Protein AF-A0AAD4ET94-F1 (afdb_monomer_lite)

pLDDT: mean 70.29, std 16.58, range [41.19, 91.12]

Structure (mmCIF, N/CA/C/O backbone):
data_AF-A0AAD4ET94-F1
#
_entry.id   AF-A0AAD4ET94-F1
#
loop_
_atom_site.group_PDB
_atom_site.id
_atom_site.type_symbol
_atom_site.label_atom_id
_atom_site.label_alt_id
_atom_site.label_comp_id
_atom_site.label_asym_id
_atom_site.label_entity_id
_atom_site.label_seq_id
_atom_site.pdbx_PDB_ins_code
_atom_site.Cartn_x
_atom_site.Cartn_y
_atom_site.Cartn_z
_atom_site.occupancy
_atom_site.B_iso_or_equiv
_atom_site.auth_seq_id
_atom_site.auth_comp_id
_atom_site.auth_asym_id
_atom_site.auth_atom_id
_atom_site.pdbx_PDB_model_num
ATOM 1 N N . MET A 1 1 ? -66.341 57.843 20.056 1.00 41.19 1 MET A N 1
ATOM 2 C CA . MET A 1 1 ? -66.248 56.401 20.370 1.00 41.19 1 MET A CA 1
ATOM 3 C C . MET A 1 1 ? -65.558 55.691 19.207 1.00 41.19 1 MET A C 1
ATOM 5 O O . MET A 1 1 ? -66.211 55.518 18.186 1.00 41.19 1 MET A O 1
ATOM 9 N N . PRO A 1 2 ? -64.261 55.339 19.278 1.00 45.50 2 PRO A N 1
ATOM 10 C CA . PRO A 1 2 ? -63.644 54.456 18.296 1.00 45.50 2 PRO A CA 1
ATOM 11 C C . PRO A 1 2 ? -63.724 52.994 18.759 1.00 45.50 2 PRO A C 1
ATOM 13 O O . PRO A 1 2 ? -63.481 52.674 19.920 1.00 45.50 2 PRO A O 1
ATOM 16 N N . SER A 1 3 ? -64.111 52.125 17.829 1.00 43.78 3 SER A N 1
ATOM 17 C CA . SER A 1 3 ? -64.280 50.684 18.011 1.00 43.78 3 SER A CA 1
ATOM 18 C C . SER A 1 3 ? -62.925 49.978 17.889 1.00 43.78 3 SER A C 1
ATOM 20 O O . SER A 1 3 ? -62.243 50.100 16.870 1.00 43.78 3 SER A O 1
ATOM 22 N N . LEU A 1 4 ? -62.527 49.264 18.943 1.00 41.62 4 LEU A N 1
ATOM 23 C CA . LEU A 1 4 ? -61.302 48.472 19.013 1.00 41.62 4 LEU A CA 1
ATOM 24 C C . LEU A 1 4 ? -61.536 47.128 18.305 1.00 41.62 4 LEU A C 1
ATOM 26 O O . LEU A 1 4 ? -62.291 46.289 18.794 1.00 41.62 4 LEU A O 1
ATOM 30 N N . LYS A 1 5 ? -60.906 46.913 17.146 1.00 50.38 5 LYS A N 1
ATOM 31 C CA . LYS A 1 5 ? -60.906 45.607 16.471 1.00 50.38 5 LYS A CA 1
ATOM 32 C C . LYS A 1 5 ? -59.779 44.747 17.039 1.00 50.38 5 LYS A C 1
ATOM 34 O O . LYS A 1 5 ? -58.608 45.005 16.781 1.00 50.38 5 LYS A O 1
ATOM 39 N N . VAL A 1 6 ? -60.151 43.732 17.814 1.00 50.53 6 VAL A N 1
ATOM 40 C CA . VAL A 1 6 ? -59.249 42.690 18.316 1.00 50.53 6 VAL A CA 1
ATOM 41 C C . VAL A 1 6 ? -58.908 41.746 17.161 1.00 50.53 6 VAL A C 1
ATOM 43 O O . VAL A 1 6 ? -59.790 41.084 16.620 1.00 50.53 6 VAL A O 1
ATOM 46 N N . PHE A 1 7 ? -57.634 41.691 16.773 1.00 49.25 7 PHE A N 1
ATOM 47 C CA . PHE A 1 7 ? -57.108 40.661 15.877 1.00 49.25 7 PHE A CA 1
ATOM 48 C C . PHE A 1 7 ? -56.646 39.469 16.718 1.00 49.25 7 PHE A C 1
ATOM 50 O O . PHE A 1 7 ? -55.681 39.568 17.473 1.00 49.25 7 PHE A O 1
ATOM 57 N N . ILE A 1 8 ? -57.347 38.343 16.595 1.00 52.41 8 ILE A N 1
ATOM 58 C CA . ILE A 1 8 ? -56.933 37.064 17.178 1.00 52.41 8 ILE A CA 1
ATOM 59 C C . ILE A 1 8 ? -55.955 36.419 16.192 1.00 52.41 8 ILE A C 1
ATOM 61 O O . ILE A 1 8 ? -56.355 35.991 15.112 1.00 52.41 8 ILE A O 1
ATOM 65 N N . ILE A 1 9 ? -54.671 36.370 16.548 1.00 54.66 9 ILE A N 1
ATOM 66 C CA . ILE A 1 9 ? -53.650 35.626 15.802 1.00 54.66 9 ILE A CA 1
ATOM 67 C C . ILE A 1 9 ? -53.657 34.191 16.330 1.00 54.66 9 ILE A C 1
ATOM 69 O O . ILE A 1 9 ? -53.224 33.925 17.449 1.00 54.66 9 ILE A O 1
ATOM 73 N N . THR A 1 10 ? -54.183 33.261 15.538 1.00 50.88 10 THR A N 1
ATOM 74 C CA . THR A 1 10 ? -54.145 31.825 15.834 1.00 50.88 10 THR A CA 1
ATOM 75 C C . THR A 1 10 ? -52.755 31.292 15.475 1.00 50.88 10 THR A C 1
ATOM 77 O O . THR A 1 10 ? -52.413 31.199 14.298 1.00 50.88 10 THR A O 1
ATOM 80 N N . LEU A 1 11 ? -51.926 30.966 16.473 1.00 53.81 11 LEU A N 1
ATOM 81 C CA . LEU A 1 11 ? -50.674 30.242 16.241 1.00 53.81 11 LEU A CA 1
ATOM 82 C C . LEU A 1 11 ? -50.995 28.782 15.902 1.00 53.81 11 LEU A C 1
ATOM 84 O O . LEU A 1 11 ? -51.394 28.008 16.770 1.00 53.81 11 LEU A O 1
ATOM 88 N N . ALA A 1 12 ? -50.808 28.403 14.640 1.00 54.03 12 ALA A N 1
ATOM 89 C CA . ALA A 1 12 ? -50.790 27.007 14.230 1.00 54.03 12 ALA A CA 1
ATOM 90 C C . ALA A 1 12 ? -49.433 26.393 14.612 1.00 54.03 12 ALA A C 1
ATOM 92 O O . ALA A 1 12 ? -48.403 26.701 14.010 1.00 54.03 12 ALA A O 1
ATOM 93 N N . SER A 1 13 ? -49.422 25.540 15.635 1.00 55.09 13 SER A N 1
ATOM 94 C CA . SER A 1 13 ? -48.257 24.739 16.007 1.00 55.09 13 SER A CA 1
ATOM 95 C C . SER A 1 13 ? -48.017 23.654 14.954 1.00 55.09 13 SER A C 1
ATOM 97 O O . SER A 1 13 ? -48.730 22.655 14.905 1.00 55.09 13 SER A O 1
ATOM 99 N N . PHE A 1 14 ? -47.003 23.842 14.110 1.00 52.41 14 PHE A N 1
ATOM 100 C CA . PHE A 1 14 ? -46.482 22.790 13.240 1.00 52.41 14 PHE A CA 1
ATOM 101 C C . PHE A 1 14 ? -45.616 21.837 14.070 1.00 52.41 14 PHE A C 1
ATOM 103 O O . PHE A 1 14 ? -44.458 22.129 14.365 1.00 52.41 14 PHE A O 1
ATOM 110 N N . ALA A 1 15 ? -46.177 20.694 14.459 1.00 54.88 15 ALA A N 1
ATOM 111 C CA . ALA A 1 15 ? -45.389 19.572 14.951 1.00 54.88 15 ALA A CA 1
ATOM 112 C C . ALA A 1 15 ? -44.723 18.889 13.746 1.00 54.88 15 ALA A C 1
ATOM 114 O O . ALA A 1 15 ? -45.394 18.216 12.96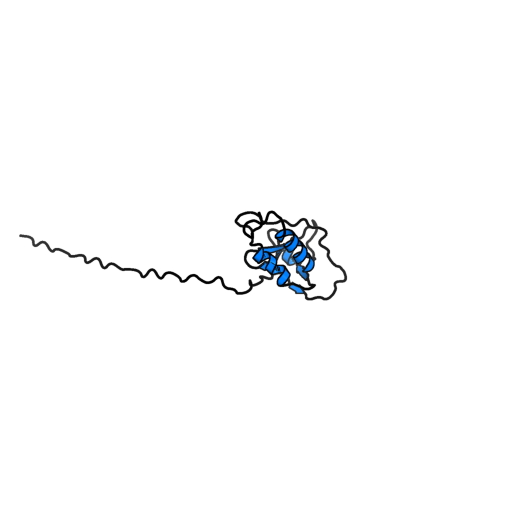2 1.00 54.88 15 ALA A O 1
ATOM 115 N N . LEU A 1 16 ? -43.414 19.090 13.565 1.00 59.50 16 LEU A N 1
ATOM 116 C CA . LEU A 1 16 ? -42.643 18.285 12.620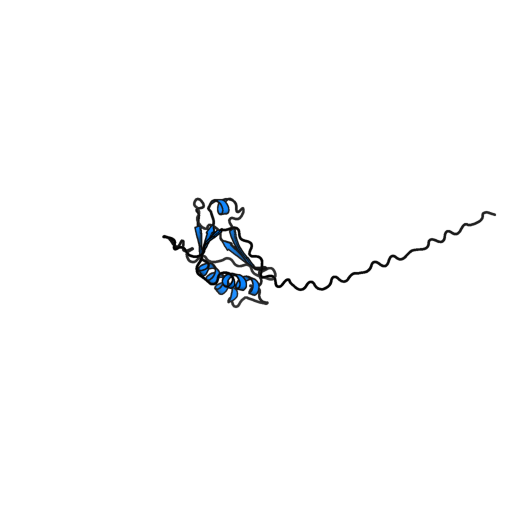 1.00 59.50 16 LEU A CA 1
ATOM 117 C C . LEU A 1 16 ? -42.530 16.855 13.169 1.00 59.50 16 LEU A C 1
ATOM 119 O O . LEU A 1 16 ? -42.139 16.691 14.327 1.00 59.50 16 LEU A O 1
ATOM 123 N N . PRO A 1 17 ? -42.821 15.815 12.372 1.00 55.72 17 PRO A N 1
ATOM 124 C CA . PRO A 1 17 ? -42.505 14.457 12.770 1.00 55.72 17 PRO A CA 1
ATOM 125 C C . PRO A 1 17 ? -40.981 14.301 12.794 1.00 55.72 17 PRO A C 1
ATOM 127 O O . PRO A 1 17 ? -40.319 14.306 11.755 1.00 55.72 17 PRO A O 1
ATOM 130 N N . THR A 1 18 ? -40.413 14.149 13.988 1.00 58.16 18 THR A N 1
ATOM 131 C CA . THR A 1 18 ? -39.080 13.578 14.183 1.00 58.16 18 THR A CA 1
ATOM 132 C C . THR A 1 18 ? -39.139 12.113 13.770 1.00 58.16 18 THR A C 1
ATOM 134 O O . THR A 1 18 ? -39.384 11.219 14.577 1.00 58.16 18 THR A O 1
ATOM 137 N N . ALA A 1 19 ? -38.947 11.856 12.477 1.00 58.69 19 ALA A N 1
ATOM 138 C CA . ALA A 1 19 ? -38.625 10.523 12.004 1.00 58.69 19 ALA A CA 1
ATOM 139 C C . ALA A 1 19 ? -37.273 10.141 12.623 1.00 58.69 19 ALA A C 1
ATOM 141 O O . ALA A 1 19 ? -36.226 10.631 12.197 1.00 58.69 19 ALA A O 1
ATOM 142 N N . LEU A 1 20 ? -37.296 9.308 13.668 1.00 55.97 20 LEU A N 1
ATOM 143 C CA . LEU A 1 20 ? -36.104 8.595 14.106 1.00 55.97 20 LEU A CA 1
ATOM 144 C C . LEU A 1 20 ? -35.628 7.782 12.903 1.00 55.97 20 LEU A C 1
ATOM 146 O O . LEU A 1 20 ? -36.296 6.835 12.485 1.00 55.97 20 LEU A O 1
ATOM 150 N N . ALA A 1 21 ? -34.495 8.182 12.329 1.00 58.22 21 ALA A N 1
ATOM 151 C CA . ALA A 1 21 ? -33.785 7.349 11.381 1.00 58.22 21 ALA A CA 1
ATOM 152 C C . ALA A 1 21 ? -33.547 5.994 12.059 1.00 58.22 21 ALA A C 1
ATOM 154 O O . ALA A 1 21 ? -32.970 5.927 13.147 1.00 58.22 21 ALA A O 1
ATOM 155 N N . ALA A 1 22 ? -34.058 4.926 11.447 1.00 52.28 22 ALA A N 1
ATOM 156 C CA . ALA A 1 22 ? -33.774 3.575 11.896 1.00 52.28 22 ALA A CA 1
ATOM 157 C C . ALA A 1 22 ? -32.248 3.383 11.942 1.00 52.28 22 ALA A C 1
ATOM 159 O O . ALA A 1 22 ? -31.555 3.921 11.071 1.00 52.28 22 ALA A O 1
ATOM 160 N N . PRO A 1 23 ? -31.710 2.642 12.927 1.00 45.91 23 PRO A N 1
ATOM 161 C CA . PRO A 1 23 ? -30.294 2.322 12.952 1.00 45.91 23 PRO A CA 1
ATOM 162 C C . PRO A 1 23 ? -29.955 1.613 11.642 1.00 45.91 23 PRO A C 1
ATOM 164 O O . PRO A 1 23 ? -30.411 0.500 11.386 1.00 45.91 23 PRO A O 1
ATOM 167 N N . THR A 1 24 ? -29.196 2.289 10.783 1.00 47.31 24 THR A N 1
ATOM 168 C CA . THR A 1 24 ? -28.606 1.675 9.602 1.00 47.31 24 THR A CA 1
ATOM 169 C C . THR A 1 24 ? -27.679 0.587 10.108 1.00 47.31 24 THR A C 1
ATOM 171 O O . THR A 1 24 ? -26.629 0.879 10.683 1.00 47.31 24 THR A O 1
ATOM 174 N N . THR A 1 25 ? -28.094 -0.666 9.947 1.00 45.50 25 THR A N 1
ATOM 175 C CA . THR A 1 25 ? -27.216 -1.816 10.116 1.00 45.50 25 THR A CA 1
ATOM 176 C C . THR A 1 25 ? -25.955 -1.557 9.293 1.00 45.50 25 THR A C 1
ATOM 178 O O . THR A 1 25 ? -26.073 -1.215 8.111 1.00 45.50 25 THR A O 1
ATOM 181 N N . PRO A 1 26 ? -24.752 -1.667 9.887 1.00 50.12 26 PRO A N 1
ATOM 182 C CA . PRO A 1 26 ? -23.517 -1.601 9.127 1.00 50.12 26 PRO A CA 1
ATOM 183 C C . PRO A 1 26 ? -23.626 -2.608 7.990 1.00 50.12 26 PRO A C 1
ATOM 185 O O . PRO A 1 26 ? -23.880 -3.792 8.223 1.00 50.12 26 PRO A O 1
ATOM 188 N N . SER A 1 27 ? -23.530 -2.114 6.759 1.00 43.72 27 SER A N 1
ATOM 189 C CA . SER A 1 27 ? -23.582 -2.953 5.574 1.00 43.72 27 SER A CA 1
ATOM 190 C C . SER A 1 27 ? -22.514 -4.033 5.715 1.00 43.72 27 SER A C 1
ATOM 192 O O . SER A 1 27 ? -21.325 -3.736 5.730 1.00 43.72 27 SER A O 1
ATOM 194 N N . THR A 1 28 ? -22.938 -5.292 5.820 1.00 42.09 28 THR A N 1
ATOM 195 C CA . THR A 1 28 ? -22.067 -6.479 5.769 1.00 42.09 28 THR A CA 1
ATOM 196 C C . THR A 1 28 ? -21.600 -6.753 4.334 1.00 42.09 28 THR A C 1
ATOM 198 O O . THR A 1 28 ? -21.300 -7.887 3.968 1.00 42.09 28 THR A O 1
ATOM 201 N N . ALA A 1 29 ? -21.588 -5.729 3.478 1.00 44.34 29 ALA A N 1
ATOM 202 C CA . ALA A 1 29 ? -20.902 -5.803 2.209 1.00 44.34 29 ALA A CA 1
ATOM 203 C C . ALA A 1 29 ? -19.412 -5.903 2.524 1.00 44.34 29 ALA A C 1
ATOM 205 O O . ALA A 1 29 ? -18.854 -5.025 3.186 1.00 44.34 29 ALA A O 1
ATOM 206 N N . ALA A 1 30 ? -18.785 -6.989 2.065 1.00 46.88 30 ALA A N 1
ATOM 207 C CA . ALA A 1 30 ? -17.338 -7.106 2.076 1.00 46.88 30 ALA A CA 1
ATOM 208 C C . ALA A 1 30 ? -16.750 -5.786 1.548 1.00 46.88 30 ALA A C 1
ATOM 210 O O . ALA A 1 30 ? -17.244 -5.281 0.531 1.00 46.88 30 ALA A O 1
ATOM 211 N N . PRO A 1 31 ? -15.780 -5.184 2.252 1.00 48.50 31 PRO A N 1
ATOM 212 C CA . PRO A 1 31 ? -15.301 -3.861 1.909 1.00 48.50 31 PRO A CA 1
ATOM 213 C C . PRO A 1 31 ? -14.899 -3.818 0.436 1.00 48.50 31 PRO A C 1
ATOM 215 O O . PRO A 1 31 ? -14.137 -4.657 -0.045 1.00 48.50 31 PRO A O 1
ATOM 218 N N . ALA A 1 32 ? -15.469 -2.857 -0.292 1.00 46.00 32 ALA A N 1
ATOM 219 C CA . ALA A 1 32 ? -15.161 -2.658 -1.696 1.00 46.00 32 ALA A CA 1
ATOM 220 C C . ALA A 1 32 ? -13.689 -2.248 -1.808 1.00 46.00 32 ALA A C 1
ATOM 222 O O . ALA A 1 32 ? -13.310 -1.131 -1.448 1.00 46.00 32 ALA A O 1
ATOM 223 N N . LEU A 1 33 ? -12.857 -3.180 -2.274 1.00 54.19 33 LEU A N 1
ATOM 224 C CA . LEU A 1 33 ? -11.425 -2.975 -2.430 1.00 54.19 33 LEU A CA 1
ATOM 225 C C . LEU A 1 33 ? -11.198 -1.932 -3.533 1.00 54.19 33 LEU A C 1
ATOM 227 O O . LEU A 1 33 ? -11.332 -2.211 -4.724 1.00 54.19 33 LEU A O 1
ATOM 231 N N . SER A 1 34 ? -10.882 -0.705 -3.126 1.00 51.06 34 SER A N 1
ATOM 232 C CA . SER A 1 34 ? -10.429 0.355 -4.024 1.00 51.06 34 SER A CA 1
ATOM 233 C C . SER A 1 34 ? -9.063 -0.037 -4.584 1.00 51.06 34 SER A C 1
ATOM 235 O O . SER A 1 34 ? -8.100 -0.175 -3.830 1.00 51.06 34 SER A O 1
ATOM 237 N N . LYS A 1 35 ? -8.979 -0.250 -5.897 1.00 54.59 35 LYS A N 1
ATOM 238 C CA . LYS A 1 35 ? -7.754 -0.681 -6.575 1.00 54.59 35 LYS A CA 1
ATOM 239 C C . LYS A 1 35 ? -7.287 0.407 -7.542 1.00 54.59 35 LYS A C 1
ATOM 241 O O . LYS A 1 35 ? -8.066 0.817 -8.400 1.00 54.59 35 LYS A O 1
ATOM 246 N N . ARG A 1 36 ? -6.032 0.859 -7.416 1.00 54.31 36 ARG A N 1
ATOM 247 C CA . ARG A 1 36 ? -5.358 1.721 -8.415 1.00 54.31 36 ARG A CA 1
ATOM 248 C C . ARG A 1 36 ? -4.319 0.953 -9.244 1.00 54.31 36 ARG A C 1
ATOM 250 O O . ARG A 1 36 ? -4.357 1.052 -10.462 1.00 54.31 36 ARG A O 1
ATOM 257 N N . ALA A 1 37 ? -3.522 0.091 -8.610 1.00 56.16 37 ALA A N 1
ATOM 258 C CA . ALA A 1 37 ? -2.516 -0.742 -9.276 1.00 56.16 37 ALA A CA 1
ATOM 259 C C . ALA A 1 37 ? -3.111 -2.026 -9.892 1.00 56.16 37 ALA A C 1
ATOM 261 O O . ALA A 1 37 ? -3.985 -2.670 -9.302 1.00 56.16 37 ALA A O 1
ATOM 262 N N . THR A 1 38 ? -2.622 -2.461 -11.057 1.00 61.44 38 THR A N 1
ATOM 263 C CA . THR A 1 38 ? -3.097 -3.708 -11.691 1.00 61.44 38 THR A CA 1
ATOM 264 C C . THR A 1 38 ? -2.591 -4.927 -10.903 1.00 61.44 38 THR A C 1
ATOM 266 O O . THR A 1 38 ? -1.411 -5.026 -10.583 1.00 61.44 38 THR A O 1
ATOM 269 N N . TYR A 1 39 ? -3.497 -5.856 -10.568 1.00 57.84 39 TYR A N 1
ATOM 270 C CA . TYR A 1 39 ? -3.174 -7.116 -9.869 1.00 57.84 39 TYR A CA 1
ATOM 271 C C . TYR A 1 39 ? -3.052 -8.218 -10.903 1.00 57.84 39 TYR A C 1
ATOM 273 O O . TYR A 1 39 ? -3.951 -8.357 -11.737 1.00 57.84 39 TYR A O 1
ATOM 281 N N . HIS A 1 40 ? -1.988 -9.002 -10.798 1.00 58.12 40 HIS A N 1
ATOM 282 C CA . HIS A 1 40 ? -1.702 -10.108 -11.692 1.00 58.12 40 HIS A CA 1
ATOM 283 C C . HIS A 1 40 ? -1.712 -11.425 -10.899 1.00 58.12 40 HIS A C 1
ATOM 285 O O . HIS A 1 40 ? -0.863 -11.616 -10.021 1.00 58.12 40 HIS A O 1
ATOM 291 N N . PRO A 1 41 ? -2.660 -12.339 -11.179 1.00 56.06 41 PRO A N 1
ATOM 292 C CA . PRO A 1 41 ? -2.577 -13.708 -10.689 1.00 56.06 41 PRO A CA 1
ATOM 293 C C . PRO A 1 41 ? -1.387 -14.409 -11.364 1.00 56.06 41 PRO A C 1
ATOM 295 O O . PRO A 1 41 ? -1.135 -14.213 -12.551 1.00 56.06 41 PRO A O 1
ATOM 298 N N . SER A 1 42 ? -0.635 -15.173 -10.572 1.00 52.41 42 SER A N 1
ATOM 299 C CA . SER A 1 42 ? 0.661 -15.793 -10.880 1.00 52.41 42 SER A CA 1
ATOM 300 C C . SER A 1 42 ? 0.944 -16.090 -12.366 1.00 52.41 42 SER A C 1
ATOM 302 O O . SER A 1 42 ? 0.487 -17.088 -12.921 1.00 52.41 42 SER A O 1
ATOM 304 N N . SER A 1 43 ? 1.799 -15.272 -12.976 1.00 46.69 43 SER A N 1
ATOM 305 C CA . SER A 1 43 ? 2.840 -15.743 -13.896 1.00 46.69 43 SER A CA 1
ATOM 306 C C . SER A 1 43 ? 4.186 -15.353 -13.276 1.00 46.69 43 SER A C 1
ATOM 308 O O . SER A 1 43 ? 4.280 -14.245 -12.737 1.00 46.69 43 SER A O 1
ATOM 310 N N . PRO A 1 44 ? 5.193 -16.243 -13.267 1.00 43.47 44 PRO A N 1
ATOM 311 C CA . PRO A 1 44 ? 6.473 -15.964 -12.621 1.00 43.47 44 PRO A CA 1
ATOM 312 C C . PRO A 1 44 ? 7.174 -14.780 -13.310 1.00 43.47 44 PRO A C 1
ATOM 314 O O . PRO A 1 44 ? 7.232 -14.763 -14.541 1.00 43.47 44 PRO A O 1
ATOM 317 N N . PRO A 1 45 ? 7.714 -13.791 -12.578 1.00 51.81 45 PRO A N 1
ATOM 318 C CA . PRO A 1 45 ? 8.702 -12.889 -13.144 1.00 51.81 45 PRO A CA 1
ATOM 319 C C . PRO A 1 45 ? 10.118 -13.448 -13.071 1.00 51.81 45 PRO A C 1
ATOM 321 O O . PRO A 1 45 ? 10.496 -14.134 -12.131 1.00 51.81 45 PRO A O 1
ATOM 324 N N . GLU A 1 46 ? 10.934 -13.047 -14.041 1.00 51.22 46 GLU A N 1
ATOM 325 C CA . GLU A 1 46 ? 12.382 -13.287 -14.090 1.00 51.22 46 GLU A CA 1
ATOM 326 C C . GLU A 1 46 ? 13.165 -12.511 -13.004 1.00 51.22 46 GLU A C 1
ATOM 328 O O . GLU A 1 46 ? 14.369 -12.712 -12.850 1.00 51.22 46 GLU A O 1
ATOM 333 N N . ARG A 1 47 ? 12.492 -11.631 -12.244 1.00 45.81 47 ARG A N 1
ATOM 334 C CA . ARG A 1 47 ? 13.010 -10.921 -11.067 1.00 45.81 47 ARG A CA 1
ATOM 335 C C . ARG A 1 47 ? 11.892 -10.701 -10.050 1.00 45.81 47 ARG A C 1
ATOM 337 O O . ARG A 1 47 ? 10.923 -10.001 -10.340 1.00 45.81 47 ARG A O 1
ATOM 344 N N . ASP A 1 48 ? 12.041 -11.284 -8.868 1.00 49.78 48 ASP A N 1
ATOM 345 C CA . ASP A 1 48 ? 11.311 -10.827 -7.692 1.00 49.78 48 ASP A CA 1
ATOM 346 C C . ASP A 1 48 ? 11.938 -9.495 -7.271 1.00 49.78 48 ASP A C 1
ATOM 348 O O . ASP A 1 48 ? 13.080 -9.462 -6.807 1.00 49.78 48 ASP A O 1
ATOM 352 N N . ASP A 1 49 ? 11.215 -8.390 -7.453 1.00 51.94 49 ASP A N 1
ATOM 353 C CA . ASP A 1 49 ? 11.593 -7.104 -6.864 1.00 51.94 49 ASP A CA 1
ATOM 354 C C . ASP A 1 49 ? 11.262 -7.165 -5.375 1.00 51.94 49 ASP A C 1
ATOM 356 O O . ASP A 1 49 ? 10.274 -6.611 -4.892 1.00 51.94 49 ASP A O 1
ATOM 360 N N . TYR A 1 50 ? 12.074 -7.939 -4.654 1.00 50.06 50 TYR A N 1
ATOM 361 C CA . TYR A 1 50 ? 12.019 -8.019 -3.210 1.00 50.06 50 TYR A CA 1
ATOM 362 C C . TYR A 1 50 ? 12.213 -6.601 -2.679 1.00 50.06 50 TYR A C 1
ATOM 364 O O . TYR A 1 50 ? 13.299 -6.021 -2.778 1.00 50.06 50 TYR A O 1
ATOM 372 N N . CYS A 1 51 ? 11.143 -6.028 -2.133 1.00 55.44 51 CYS A N 1
ATOM 373 C CA . CYS A 1 51 ? 11.227 -4.835 -1.313 1.00 55.44 51 CYS A CA 1
ATOM 374 C C . CYS A 1 51 ? 11.971 -5.257 -0.037 1.00 55.44 51 CYS A C 1
ATOM 376 O O . CYS A 1 51 ? 11.335 -5.647 0.937 1.00 55.44 51 CYS A O 1
ATOM 378 N N . GLY A 1 52 ? 13.312 -5.296 -0.079 1.00 53.59 52 GLY A N 1
ATOM 379 C CA . GLY A 1 52 ? 14.162 -5.683 1.056 1.00 53.59 52 GLY A CA 1
ATOM 380 C C . GLY A 1 52 ? 13.691 -5.031 2.348 1.00 53.59 52 GLY A C 1
ATOM 381 O O . GLY A 1 52 ? 13.244 -3.897 2.260 1.00 53.59 52 GLY A O 1
ATOM 382 N N . GLU A 1 53 ? 13.766 -5.752 3.481 1.00 57.16 53 GLU A N 1
ATOM 383 C CA . GLU A 1 53 ? 13.195 -5.429 4.808 1.00 57.16 53 GLU A CA 1
ATOM 384 C C . GLU A 1 53 ? 12.861 -3.942 5.006 1.00 57.16 53 GLU A C 1
ATOM 386 O O . GLU A 1 53 ? 13.579 -3.188 5.664 1.00 57.16 53 GLU A O 1
ATOM 391 N N . ALA A 1 54 ? 11.755 -3.495 4.408 1.00 66.12 54 ALA A N 1
ATOM 392 C CA . ALA A 1 54 ? 11.293 -2.141 4.605 1.00 66.12 54 ALA A CA 1
ATOM 393 C C . ALA A 1 54 ? 10.742 -2.094 6.023 1.00 66.12 54 ALA A C 1
ATOM 395 O O . ALA A 1 54 ? 10.007 -3.000 6.423 1.00 66.12 54 ALA A O 1
ATOM 396 N N . VAL A 1 55 ? 11.098 -1.058 6.780 1.00 73.44 55 VAL A N 1
ATOM 397 C CA . VAL A 1 55 ? 10.464 -0.789 8.070 1.00 73.44 55 VAL A CA 1
ATOM 398 C C . VAL A 1 55 ? 9.135 -0.095 7.763 1.00 73.44 55 VAL A C 1
ATOM 400 O O . VAL A 1 55 ? 9.146 1.067 7.344 1.00 73.44 55 VAL A O 1
ATOM 403 N N . PRO A 1 56 ? 7.991 -0.788 7.890 1.00 77.69 56 PRO A N 1
ATOM 404 C CA . PRO A 1 56 ? 6.695 -0.193 7.604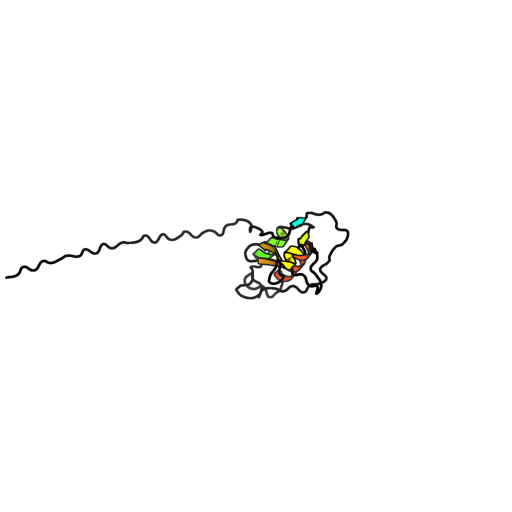 1.00 77.69 56 PRO A CA 1
ATOM 405 C C . PRO A 1 56 ? 6.413 0.941 8.589 1.00 77.69 56 PRO A C 1
ATOM 407 O O . PRO A 1 56 ? 6.802 0.898 9.756 1.00 77.69 56 PRO A O 1
ATOM 410 N N . THR A 1 57 ? 5.713 1.962 8.106 1.00 81.06 57 THR A N 1
ATOM 411 C CA . THR A 1 57 ? 5.147 3.000 8.968 1.00 81.06 57 THR A CA 1
ATOM 412 C C . THR A 1 57 ? 3.703 2.644 9.258 1.00 81.06 57 THR A C 1
ATOM 414 O O . THR A 1 57 ? 2.932 2.373 8.339 1.00 81.06 57 THR A O 1
ATOM 417 N N . TYR A 1 58 ? 3.336 2.673 10.532 1.00 80.69 58 TYR A N 1
ATOM 418 C CA . TYR A 1 58 ? 1.989 2.362 10.978 1.00 80.69 58 TYR A CA 1
ATOM 419 C C . TYR A 1 58 ? 1.300 3.596 11.549 1.00 80.69 58 TYR A C 1
ATOM 421 O O . TYR A 1 58 ? 1.944 4.509 12.067 1.00 80.69 58 TYR A O 1
ATOM 429 N N . THR A 1 59 ? -0.025 3.627 11.422 1.00 79.19 59 THR A N 1
ATOM 430 C CA . THR A 1 59 ? -0.868 4.642 12.054 1.00 79.19 59 THR A CA 1
ATOM 431 C C . THR A 1 59 ? -1.352 4.154 13.410 1.00 79.19 59 THR A C 1
ATOM 433 O O . THR A 1 59 ? -1.647 2.975 13.602 1.00 79.19 59 THR A O 1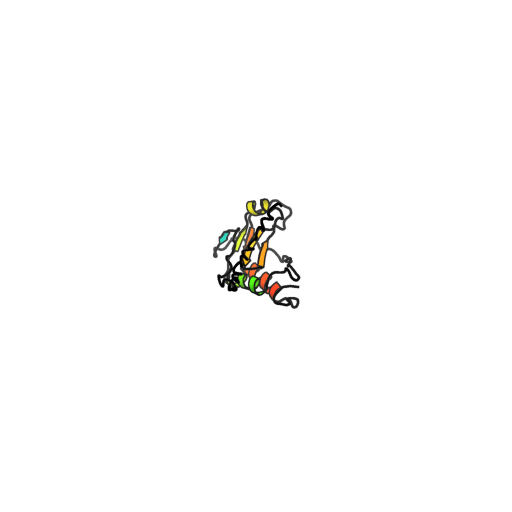
ATOM 436 N N . TYR A 1 60 ? -1.428 5.098 14.340 1.00 76.88 60 TYR A N 1
ATOM 437 C CA . TYR A 1 60 ? -1.504 4.844 15.769 1.00 76.88 60 TYR A CA 1
ATOM 438 C C . TYR A 1 60 ? -2.503 5.791 16.451 1.00 76.88 60 TYR A C 1
ATOM 440 O O . TYR A 1 60 ? -2.739 6.904 15.969 1.00 76.88 60 TYR A O 1
ATOM 448 N N . GLY A 1 61 ? -3.114 5.346 17.551 1.00 75.44 61 GLY A N 1
ATOM 449 C CA . GLY A 1 61 ? -4.075 6.123 18.342 1.00 75.44 61 GLY A CA 1
ATOM 450 C C . GLY A 1 61 ? -5.549 5.997 17.910 1.00 75.44 61 GLY A C 1
ATOM 451 O O . GLY A 1 61 ? -5.905 5.139 17.105 1.00 75.44 61 GLY A O 1
ATOM 452 N N . PRO A 1 62 ? -6.458 6.852 18.428 1.00 78.12 62 PRO A N 1
ATOM 453 C CA . PRO A 1 62 ? -7.911 6.674 18.265 1.00 78.12 62 PRO A CA 1
ATOM 454 C C . PRO A 1 62 ? -8.424 6.735 16.819 1.00 78.12 62 PRO A C 1
ATOM 456 O O . PRO A 1 62 ? -9.495 6.210 16.514 1.00 78.12 62 PRO A O 1
ATOM 459 N N . SER A 1 63 ? -7.674 7.383 15.926 1.00 81.12 63 SER A N 1
ATOM 460 C CA . SER A 1 63 ? -7.973 7.457 14.493 1.00 81.12 63 SER A CA 1
ATOM 461 C C . SER A 1 63 ? -7.298 6.358 13.670 1.00 81.12 63 SER A C 1
ATOM 463 O O . SER A 1 63 ? -7.492 6.327 12.456 1.00 81.12 63 SER A O 1
ATOM 465 N N . ALA A 1 64 ? -6.509 5.472 14.291 1.00 83.56 64 ALA A N 1
ATOM 466 C CA . ALA A 1 64 ? -5.862 4.363 13.601 1.00 83.56 64 ALA A CA 1
ATOM 467 C C . ALA A 1 64 ? -6.897 3.370 13.048 1.00 83.56 64 ALA A C 1
ATOM 469 O O . ALA A 1 64 ? -7.966 3.207 13.649 1.00 83.56 64 ALA A O 1
ATOM 470 N N . PRO A 1 65 ? -6.602 2.690 11.929 1.00 85.25 65 PRO A N 1
ATOM 471 C CA . PRO A 1 65 ? -7.470 1.659 11.379 1.00 85.25 65 PRO A CA 1
ATOM 472 C C . PRO A 1 65 ? -7.822 0.542 12.366 1.00 85.25 65 PRO A C 1
ATOM 474 O O . PRO A 1 65 ? -7.048 0.210 13.265 1.00 85.25 65 PRO A O 1
ATOM 477 N N . LEU A 1 66 ? -8.982 -0.081 12.158 1.00 85.38 66 LEU A N 1
ATOM 478 C CA . LEU A 1 66 ? -9.364 -1.290 12.879 1.00 85.38 66 LEU A CA 1
ATOM 479 C C . LEU A 1 66 ? -8.496 -2.477 12.427 1.00 85.38 66 LEU A C 1
ATOM 481 O O . LEU A 1 66 ? -8.350 -2.750 11.237 1.00 85.38 66 LEU A O 1
ATOM 485 N N . VAL A 1 67 ? -7.988 -3.250 13.382 1.00 84.19 67 VAL A N 1
ATOM 486 C CA . VAL A 1 67 ? -7.224 -4.485 13.168 1.00 84.19 67 VAL A CA 1
ATOM 487 C C . VAL A 1 67 ? -8.027 -5.486 12.340 1.00 84.19 67 VAL A C 1
ATOM 489 O O . VAL A 1 67 ? -7.477 -6.084 11.419 1.00 84.19 67 VAL A O 1
ATOM 492 N N . ALA A 1 68 ? -9.329 -5.635 12.607 1.00 83.50 68 ALA A N 1
ATOM 493 C CA . ALA A 1 68 ? -10.206 -6.526 11.842 1.00 83.50 68 ALA A CA 1
ATOM 494 C C . ALA A 1 68 ? -10.277 -6.132 10.355 1.00 83.50 68 ALA A C 1
ATOM 496 O O . ALA A 1 68 ? -10.196 -6.990 9.474 1.00 83.50 68 ALA A O 1
ATOM 497 N N . ASP A 1 69 ? -10.345 -4.829 10.076 1.00 86.44 69 ASP A N 1
ATOM 498 C CA . ASP A 1 69 ? -10.348 -4.294 8.716 1.00 86.44 69 ASP A CA 1
ATOM 499 C C . ASP A 1 69 ? -9.017 -4.583 8.008 1.00 86.44 69 ASP A C 1
ATOM 501 O O . ASP A 1 69 ? -9.010 -4.998 6.844 1.00 86.44 69 ASP A O 1
ATOM 505 N N . CYS A 1 70 ? -7.894 -4.440 8.722 1.00 86.75 70 CYS A N 1
ATOM 506 C CA . CYS A 1 70 ? -6.573 -4.779 8.200 1.00 86.75 70 CYS A CA 1
ATOM 507 C C . CYS A 1 70 ? -6.428 -6.283 7.933 1.00 86.75 70 CYS A C 1
ATOM 509 O O . CYS A 1 70 ? -5.948 -6.667 6.869 1.00 86.75 70 CYS A O 1
ATOM 511 N N . GLN A 1 71 ? -6.892 -7.142 8.846 1.00 87.25 71 GLN A N 1
ATOM 512 C CA . GLN A 1 71 ? -6.847 -8.603 8.705 1.00 87.25 71 GLN A CA 1
ATOM 513 C C . GLN A 1 71 ? -7.690 -9.127 7.533 1.00 87.25 71 GLN A C 1
ATOM 515 O O . GLN A 1 71 ? -7.353 -10.169 6.967 1.00 87.25 71 GLN A O 1
ATOM 520 N N . GLY A 1 72 ? -8.734 -8.402 7.120 1.00 84.50 72 GLY A N 1
ATOM 521 C CA . GLY A 1 72 ? -9.509 -8.732 5.922 1.00 84.50 72 GLY A CA 1
ATOM 522 C C . GLY A 1 72 ? -8.690 -8.679 4.626 1.00 84.50 72 GLY A C 1
ATOM 523 O O . GLY A 1 72 ? -8.953 -9.441 3.697 1.00 84.50 72 GLY A O 1
ATOM 524 N N . MET A 1 73 ? -7.644 -7.846 4.559 1.00 86.06 73 MET A N 1
ATOM 525 C CA . MET A 1 73 ? -6.827 -7.695 3.347 1.00 86.06 73 MET A CA 1
ATOM 526 C C . MET A 1 73 ? -6.062 -8.970 2.953 1.00 86.06 73 MET A C 1
ATOM 528 O O . MET A 1 73 ? -6.255 -9.438 1.831 1.00 86.06 73 MET A O 1
ATOM 532 N N . PRO A 1 74 ? -5.243 -9.603 3.818 1.00 85.31 74 PRO A N 1
ATOM 533 C CA . PRO A 1 74 ? -4.572 -10.853 3.460 1.00 85.31 74 PRO A CA 1
ATOM 534 C C . PRO A 1 74 ? -5.542 -12.022 3.243 1.00 85.31 74 PRO A C 1
ATOM 536 O O . PRO A 1 74 ? -5.194 -12.969 2.545 1.00 85.31 74 PRO A O 1
ATOM 539 N N . GLN A 1 75 ? -6.755 -11.974 3.804 1.00 86.12 75 GLN A N 1
ATOM 540 C CA . GLN A 1 75 ? -7.792 -12.978 3.537 1.00 86.12 75 GLN A CA 1
ATOM 541 C C . GLN A 1 75 ? -8.392 -12.832 2.132 1.00 86.12 75 GLN A C 1
ATOM 543 O O . GLN A 1 75 ? -8.730 -13.836 1.510 1.00 86.12 75 GLN A O 1
ATOM 548 N N . ALA A 1 76 ? -8.485 -11.604 1.610 1.00 84.62 76 ALA A N 1
ATOM 549 C CA . ALA A 1 76 ? -8.937 -11.336 0.245 1.00 84.62 76 ALA A CA 1
ATOM 550 C C . ALA A 1 76 ? -7.905 -11.746 -0.825 1.00 84.62 76 ALA A C 1
ATOM 552 O O . ALA A 1 76 ? -8.274 -11.986 -1.975 1.00 84.62 76 ALA A O 1
ATOM 553 N N . TYR A 1 77 ? -6.627 -11.871 -0.444 1.00 82.44 77 TYR A N 1
ATOM 554 C CA . TYR A 1 77 ? -5.524 -12.294 -1.313 1.00 82.44 77 TYR A CA 1
ATOM 555 C C . TYR A 1 77 ? -4.739 -13.471 -0.701 1.00 82.44 77 TYR A C 1
ATOM 557 O O . TYR A 1 77 ? -3.563 -13.324 -0.372 1.00 82.44 77 TYR A O 1
ATOM 565 N N . PRO A 1 78 ? -5.364 -14.655 -0.539 1.00 77.06 78 PRO A N 1
ATOM 566 C CA . PRO A 1 78 ? -4.789 -15.764 0.229 1.00 77.06 78 PRO A CA 1
ATOM 567 C C . PRO A 1 78 ? -3.667 -16.518 -0.504 1.00 77.06 78 PRO A C 1
ATOM 569 O O . PRO A 1 78 ? -2.997 -17.354 0.100 1.00 77.06 78 PRO A O 1
ATOM 572 N N . GLY A 1 79 ? -3.490 -16.267 -1.803 1.00 77.06 79 GLY A N 1
ATOM 573 C CA . GLY A 1 79 ? -2.523 -16.948 -2.660 1.00 77.06 79 GLY A CA 1
ATOM 574 C C . GLY A 1 79 ? -1.423 -16.026 -3.193 1.00 77.06 79 GLY A C 1
ATOM 575 O O . GLY A 1 79 ? -1.496 -14.803 -3.031 1.00 77.06 79 GLY A O 1
ATOM 576 N N . PRO A 1 80 ? -0.413 -16.602 -3.867 1.00 78.81 80 PRO A N 1
ATOM 577 C CA . PRO A 1 80 ? 0.667 -15.836 -4.469 1.00 78.81 80 PRO A CA 1
ATOM 578 C C . PRO A 1 80 ? 0.141 -14.960 -5.612 1.00 78.81 80 PRO A C 1
ATOM 580 O O . PRO A 1 80 ? -0.568 -15.415 -6.511 1.00 78.81 80 PRO A O 1
ATOM 583 N N . GLY A 1 81 ? 0.514 -13.689 -5.585 1.00 80.94 81 GLY A N 1
ATOM 584 C CA . GLY A 1 81 ? 0.202 -12.709 -6.613 1.00 80.94 81 GLY A CA 1
ATOM 585 C C . GLY A 1 81 ? 0.946 -11.410 -6.347 1.00 80.94 81 GLY A C 1
ATOM 586 O O . GLY A 1 81 ? 1.647 -11.281 -5.342 1.00 80.94 81 GLY A O 1
ATOM 587 N N . TYR A 1 82 ? 0.797 -10.446 -7.249 1.00 82.06 82 TYR A N 1
ATOM 588 C CA . TYR A 1 82 ? 1.442 -9.148 -7.094 1.00 82.06 82 TYR A CA 1
ATOM 589 C C . TYR A 1 82 ? 0.600 -8.011 -7.669 1.00 82.06 82 TYR A C 1
ATOM 591 O O . TYR A 1 82 ? -0.188 -8.194 -8.603 1.00 82.06 82 TYR A O 1
ATOM 599 N N . TRP A 1 83 ? 0.802 -6.821 -7.113 1.00 85.12 83 TRP A N 1
ATOM 600 C CA . TRP A 1 83 ? 0.432 -5.555 -7.739 1.00 85.12 83 TRP A CA 1
ATOM 601 C C . TRP A 1 83 ? 1.615 -5.037 -8.550 1.00 85.12 83 TRP A C 1
ATOM 603 O O . TRP A 1 83 ? 2.752 -5.172 -8.108 1.00 85.12 83 TRP A O 1
ATOM 613 N N . THR A 1 84 ? 1.353 -4.445 -9.715 1.00 85.06 84 THR A N 1
ATOM 614 C CA . THR A 1 84 ? 2.341 -3.628 -10.436 1.00 85.06 84 THR A CA 1
ATOM 615 C C . THR A 1 84 ? 1.984 -2.167 -10.249 1.00 85.06 84 THR A C 1
ATOM 617 O O . THR A 1 84 ? 0.869 -1.767 -10.588 1.00 85.06 84 THR A O 1
ATOM 620 N N . VAL A 1 85 ? 2.923 -1.397 -9.714 1.00 85.19 85 VAL A N 1
ATOM 621 C CA . VAL A 1 85 ? 2.842 0.055 -9.619 1.00 85.19 85 VAL A CA 1
ATOM 622 C C . VAL A 1 85 ? 3.702 0.633 -10.725 1.00 85.19 85 VAL A C 1
ATOM 624 O O . VAL A 1 85 ? 4.897 0.349 -10.794 1.00 85.19 85 VAL A O 1
ATOM 627 N N . SER A 1 86 ? 3.092 1.416 -11.606 1.00 88.00 86 SER A N 1
ATOM 628 C CA . SER A 1 86 ? 3.821 2.041 -12.703 1.00 88.00 86 SER A CA 1
ATOM 629 C C . SER A 1 86 ? 4.622 3.257 -12.239 1.00 88.00 86 SER A C 1
ATOM 631 O O . SER A 1 86 ? 4.210 3.992 -11.335 1.00 88.00 86 SER A O 1
ATOM 633 N N . ALA A 1 87 ? 5.714 3.553 -12.942 1.00 88.19 87 ALA A N 1
ATOM 634 C CA . ALA A 1 87 ? 6.457 4.797 -12.768 1.00 88.19 87 ALA A CA 1
ATOM 635 C C . ALA A 1 87 ? 5.545 6.030 -12.905 1.00 88.19 87 ALA A C 1
ATOM 637 O O . ALA A 1 87 ? 5.720 7.030 -12.210 1.00 88.19 87 ALA A O 1
ATOM 638 N N . ALA A 1 88 ? 4.543 5.960 -13.790 1.00 88.94 88 ALA A N 1
ATOM 639 C CA . ALA A 1 88 ? 3.563 7.022 -13.987 1.00 88.94 88 ALA A CA 1
ATOM 640 C C . ALA A 1 88 ? 2.685 7.247 -12.744 1.00 88.94 88 ALA A C 1
ATOM 642 O O . ALA A 1 88 ? 2.482 8.394 -12.353 1.00 88.94 88 ALA A O 1
ATOM 643 N N . GLU A 1 89 ? 2.205 6.180 -12.097 1.00 88.38 89 GLU A N 1
ATOM 644 C CA . GLU A 1 89 ? 1.460 6.275 -10.834 1.00 88.38 89 GLU A CA 1
ATOM 645 C C . GLU A 1 89 ? 2.319 6.867 -9.718 1.00 88.38 89 GLU A C 1
ATOM 647 O O . GLU A 1 89 ? 1.844 7.725 -8.976 1.00 88.38 89 GLU A O 1
ATOM 652 N N . THR A 1 90 ? 3.593 6.470 -9.634 1.00 88.31 90 THR A N 1
ATOM 653 C CA . THR A 1 90 ? 4.540 7.053 -8.676 1.00 88.31 90 THR A CA 1
ATOM 654 C C . THR A 1 90 ? 4.743 8.542 -8.901 1.00 88.31 90 THR A C 1
ATOM 656 O O . THR A 1 90 ? 4.658 9.318 -7.955 1.00 88.31 90 THR A O 1
ATOM 659 N N . ASN A 1 91 ? 4.958 8.957 -10.148 1.00 89.88 91 ASN A N 1
ATOM 660 C CA . ASN A 1 91 ? 5.166 10.364 -10.483 1.00 89.88 91 ASN A CA 1
ATOM 661 C C . ASN A 1 91 ? 3.895 11.213 -10.306 1.00 89.88 91 ASN A C 1
ATOM 663 O O . ASN A 1 91 ? 3.989 12.420 -10.100 1.00 89.88 91 ASN A O 1
ATOM 667 N N . ALA A 1 92 ? 2.712 10.600 -10.400 1.00 90.38 92 ALA A N 1
ATOM 668 C CA . ALA A 1 92 ? 1.430 11.274 -10.214 1.00 90.38 92 ALA A CA 1
ATOM 669 C C . ALA A 1 92 ? 0.996 11.380 -8.738 1.00 90.38 92 ALA A C 1
ATOM 671 O O . ALA A 1 92 ? 0.086 12.155 -8.435 1.00 90.38 92 ALA A O 1
ATOM 672 N N . ALA A 1 93 ? 1.605 10.615 -7.826 1.00 88.31 93 ALA A N 1
ATOM 673 C CA . ALA A 1 93 ? 1.285 10.644 -6.402 1.00 88.31 93 ALA A CA 1
ATOM 674 C C . ALA A 1 93 ? 1.939 11.871 -5.726 1.00 88.31 93 ALA A C 1
ATOM 676 O O . ALA A 1 93 ? 3.166 11.939 -5.648 1.00 88.31 93 ALA A O 1
ATOM 677 N N . PRO A 1 94 ? 1.161 12.843 -5.207 1.00 86.25 94 PRO A N 1
ATOM 678 C CA . PRO A 1 94 ? 1.702 14.108 -4.694 1.00 86.25 94 PRO A CA 1
ATOM 679 C C . PRO A 1 94 ? 2.596 13.944 -3.455 1.00 86.25 94 PRO A C 1
ATOM 681 O O . PRO A 1 94 ? 3.492 14.752 -3.229 1.00 86.25 94 PRO A O 1
ATOM 684 N N . ASP A 1 95 ? 2.367 12.902 -2.660 1.00 86.44 95 ASP A N 1
ATOM 685 C CA . ASP A 1 95 ? 3.141 12.521 -1.474 1.00 86.44 95 ASP A CA 1
ATOM 686 C C . ASP A 1 95 ? 4.005 11.264 -1.705 1.00 86.44 95 ASP A C 1
ATOM 688 O O . ASP A 1 95 ? 4.704 10.799 -0.800 1.00 86.44 95 ASP A O 1
ATOM 692 N N . GLY A 1 96 ? 3.979 10.724 -2.927 1.00 85.50 96 GLY A N 1
ATOM 693 C CA . GLY A 1 96 ? 4.659 9.494 -3.319 1.00 85.50 96 GLY A CA 1
ATOM 694 C C . GLY A 1 96 ? 4.017 8.204 -2.800 1.00 85.50 96 GLY A C 1
ATOM 695 O O . GLY A 1 96 ? 4.560 7.136 -3.082 1.00 85.50 96 GLY A O 1
ATOM 696 N N . TRP A 1 97 ? 2.902 8.265 -2.062 1.00 89.19 97 TRP A N 1
ATOM 697 C CA . TRP A 1 97 ? 2.217 7.083 -1.539 1.00 89.19 97 TRP A CA 1
ATOM 698 C C . TRP A 1 97 ? 1.139 6.595 -2.500 1.00 89.19 97 TRP A C 1
ATOM 700 O O . TRP A 1 97 ? 0.297 7.343 -2.995 1.00 89.19 97 TRP A O 1
ATOM 710 N N . ILE A 1 98 ? 1.162 5.295 -2.774 1.00 90.31 98 ILE A N 1
ATOM 711 C CA . ILE A 1 98 ? 0.290 4.645 -3.744 1.00 90.31 98 ILE A CA 1
ATOM 712 C C . ILE A 1 98 ? -0.448 3.529 -3.034 1.00 90.31 98 ILE A C 1
ATO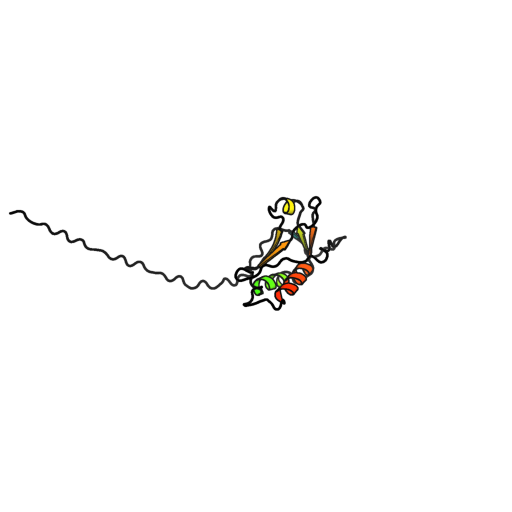M 714 O O . ILE A 1 98 ? 0.141 2.577 -2.523 1.00 90.31 98 ILE A O 1
ATOM 718 N N . ARG A 1 99 ? -1.770 3.643 -3.020 1.00 91.12 99 ARG A N 1
ATOM 719 C CA . ARG A 1 99 ? -2.645 2.660 -2.394 1.00 91.12 99 ARG A CA 1
ATOM 720 C C . ARG A 1 99 ? -2.761 1.399 -3.240 1.00 91.12 99 ARG A C 1
ATOM 722 O O . ARG A 1 99 ? -3.276 1.448 -4.358 1.00 91.12 99 ARG A O 1
ATOM 729 N N . LEU A 1 100 ? -2.341 0.269 -2.674 1.00 87.44 100 LEU A N 1
ATOM 730 C CA . LEU A 1 100 ? -2.465 -1.047 -3.307 1.00 87.44 100 LEU A CA 1
ATOM 731 C C . LEU A 1 100 ? -3.830 -1.674 -3.039 1.00 87.44 100 LEU A C 1
ATOM 733 O O . LEU A 1 100 ? -4.467 -2.218 -3.943 1.00 87.44 100 LEU A O 1
ATOM 737 N N . VAL A 1 101 ? -4.265 -1.589 -1.784 1.00 88.38 101 VAL A N 1
ATOM 738 C CA . VAL A 1 101 ? -5.496 -2.196 -1.286 1.00 88.38 101 VAL A CA 1
ATOM 739 C C . VAL A 1 101 ? -6.025 -1.379 -0.109 1.00 88.38 101 VAL A C 1
ATOM 741 O O . VAL A 1 101 ? -5.262 -0.771 0.640 1.00 88.38 101 VAL A O 1
ATOM 744 N N . ALA A 1 102 ? -7.343 -1.357 0.055 1.00 89.94 102 ALA A N 1
ATOM 745 C CA . ALA A 1 102 ? -7.987 -0.878 1.268 1.00 89.94 102 ALA A CA 1
ATOM 746 C C . ALA A 1 102 ? -9.188 -1.749 1.610 1.00 89.94 102 ALA A C 1
ATOM 748 O O . ALA A 1 102 ? -9.891 -2.217 0.720 1.00 89.94 102 ALA A O 1
ATOM 749 N N . SER A 1 103 ? -9.418 -1.927 2.902 1.00 86.75 103 SER A N 1
ATOM 750 C CA . SER A 1 103 ? -10.505 -2.693 3.489 1.00 86.75 103 SER A CA 1
ATOM 751 C C . SER A 1 103 ? -11.038 -1.895 4.673 1.00 86.75 103 SER A C 1
ATOM 753 O O . SER A 1 103 ? -10.284 -1.621 5.599 1.00 86.75 103 SER A O 1
ATOM 755 N N . GLY A 1 104 ? -12.303 -1.466 4.627 1.00 87.12 104 GLY A N 1
ATOM 756 C CA . GLY A 1 104 ? -12.923 -0.675 5.695 1.00 87.12 104 GLY A CA 1
ATOM 757 C C . GLY A 1 104 ? -12.128 0.593 6.027 1.00 87.12 104 GLY A C 1
ATOM 758 O O . GLY A 1 104 ? -11.913 1.448 5.170 1.00 87.12 104 GLY A O 1
ATOM 759 N N . THR A 1 105 ? -11.690 0.700 7.280 1.00 87.56 105 THR A N 1
ATOM 760 C CA . THR A 1 105 ? -10.858 1.798 7.795 1.00 87.56 105 THR A CA 1
ATOM 761 C C . THR A 1 105 ? -9.360 1.622 7.537 1.00 87.56 105 THR A C 1
ATOM 763 O O . THR A 1 105 ? -8.592 2.534 7.833 1.00 87.56 105 THR A O 1
ATOM 766 N N . CYS A 1 106 ? -8.926 0.484 6.991 1.00 87.62 106 CYS A N 1
ATOM 767 C CA . CYS A 1 106 ? -7.520 0.154 6.793 1.00 87.62 106 CYS A CA 1
ATOM 768 C C . CYS A 1 106 ? -7.106 0.257 5.323 1.00 87.62 106 CYS A C 1
ATOM 770 O O . CYS A 1 106 ? -7.819 -0.185 4.423 1.00 87.62 106 CYS A O 1
ATOM 772 N N . ALA A 1 107 ? -5.928 0.823 5.072 1.00 90.31 107 ALA A N 1
ATOM 773 C CA . ALA A 1 107 ? -5.325 0.912 3.748 1.00 90.31 107 ALA A CA 1
ATOM 774 C C . ALA A 1 107 ? -3.871 0.447 3.807 1.00 90.31 107 ALA A C 1
ATOM 776 O O . ALA A 1 107 ? -3.177 0.695 4.790 1.00 90.31 107 ALA A O 1
ATOM 777 N N . PHE A 1 108 ? -3.426 -0.218 2.745 1.00 88.94 108 PHE A N 1
ATOM 778 C CA . PHE A 1 108 ? -2.032 -0.575 2.541 1.00 88.94 108 PHE A CA 1
ATOM 779 C C . PHE A 1 108 ? -1.483 0.215 1.358 1.00 88.94 108 PHE A C 1
ATOM 781 O O . PHE A 1 108 ? -2.006 0.149 0.237 1.00 88.94 108 PHE A O 1
ATOM 788 N N . GLU A 1 109 ? -0.432 0.980 1.623 1.00 90.62 109 GLU A N 1
ATOM 789 C CA . GLU A 1 109 ? 0.145 1.934 0.686 1.00 90.62 109 GLU A CA 1
ATOM 790 C C . GLU A 1 109 ? 1.646 1.704 0.582 1.00 90.62 109 GLU A C 1
ATOM 792 O O . GLU A 1 109 ? 2.305 1.319 1.546 1.00 90.62 109 GLU A O 1
ATOM 797 N N . VAL A 1 110 ? 2.183 1.933 -0.609 1.00 88.00 110 VAL A N 1
ATOM 798 C CA . VAL A 1 110 ? 3.603 1.773 -0.908 1.00 88.00 110 VAL A CA 1
ATOM 799 C C . VAL A 1 110 ? 4.148 3.046 -1.516 1.00 88.00 110 VAL A C 1
ATOM 801 O O . VAL A 1 110 ? 3.427 3.783 -2.185 1.00 88.00 110 VAL A O 1
ATOM 804 N N . ARG A 1 111 ? 5.438 3.284 -1.316 1.00 87.19 111 ARG A N 1
ATOM 805 C CA . ARG A 1 111 ? 6.146 4.422 -1.886 1.00 87.19 111 ARG A CA 1
ATOM 806 C C . ARG A 1 111 ? 7.457 3.957 -2.496 1.00 87.19 111 ARG A C 1
ATOM 808 O O . ARG A 1 111 ? 8.165 3.144 -1.906 1.00 87.19 111 ARG A O 1
ATOM 815 N N . TRP A 1 112 ? 7.795 4.524 -3.650 1.00 85.75 112 TRP A N 1
ATOM 816 C CA . TRP A 1 112 ? 9.113 4.369 -4.253 1.00 85.75 112 TRP A CA 1
ATOM 817 C C . TRP A 1 112 ? 10.193 4.924 -3.314 1.00 85.75 112 TRP A C 1
ATOM 819 O O . TRP A 1 112 ? 10.196 6.114 -2.989 1.00 85.75 112 TRP A O 1
ATOM 829 N N . SER A 1 113 ? 11.083 4.050 -2.844 1.00 81.81 113 SER A N 1
ATOM 830 C CA . SER A 1 113 ? 12.097 4.368 -1.829 1.00 81.81 113 SER A CA 1
ATOM 831 C C . SER A 1 113 ? 13.430 4.839 -2.414 1.00 81.81 113 SER A C 1
ATOM 833 O O . SER A 1 113 ? 14.295 5.310 -1.675 1.00 81.81 113 SER A O 1
ATOM 835 N N . TRP A 1 114 ? 13.618 4.718 -3.730 1.00 81.50 114 TRP A N 1
ATOM 836 C CA . TRP A 1 114 ? 14.882 5.034 -4.384 1.00 81.50 114 TRP A CA 1
ATOM 837 C C . TRP A 1 114 ? 14.962 6.506 -4.804 1.00 81.50 114 TRP A C 1
ATOM 839 O O . TRP A 1 114 ? 13.966 7.120 -5.179 1.00 81.50 114 TRP A O 1
ATOM 849 N N . 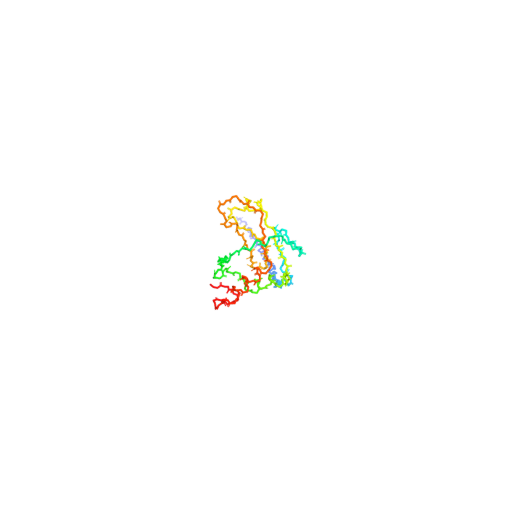THR A 1 115 ? 16.165 7.083 -4.757 1.00 79.06 115 THR A N 1
ATOM 850 C CA . THR A 1 115 ? 16.408 8.503 -5.077 1.00 79.06 115 THR A CA 1
ATOM 851 C C . THR A 1 115 ? 16.519 8.793 -6.575 1.00 79.06 115 THR A C 1
ATOM 853 O O . THR A 1 115 ? 16.594 9.958 -6.965 1.00 79.06 115 THR A O 1
ATOM 856 N N . GLY A 1 116 ? 16.550 7.762 -7.422 1.00 85.31 116 GLY A N 1
ATOM 857 C CA . GLY A 1 116 ? 16.525 7.915 -8.875 1.00 85.31 116 GLY A CA 1
ATOM 858 C C . GLY A 1 116 ? 15.110 7.970 -9.450 1.00 85.31 116 GLY A C 1
ATOM 859 O O . GLY A 1 116 ? 14.117 7.918 -8.725 1.00 85.31 116 GLY A O 1
ATOM 860 N N . ALA A 1 117 ? 15.032 8.068 -10.780 1.00 86.62 117 ALA A N 1
ATOM 861 C CA . ALA A 1 117 ? 13.761 8.107 -11.498 1.00 86.62 117 ALA A CA 1
ATOM 862 C C . ALA A 1 117 ? 12.876 6.909 -11.127 1.00 86.62 117 ALA A C 1
ATOM 864 O O . ALA A 1 117 ? 13.371 5.784 -11.017 1.00 86.62 117 ALA A O 1
ATOM 865 N N . ALA A 1 118 ? 11.579 7.170 -10.953 1.00 87.31 118 ALA A N 1
ATOM 866 C CA . ALA A 1 118 ? 10.600 6.122 -10.710 1.00 87.31 118 ALA A CA 1
ATOM 867 C C . ALA A 1 118 ? 10.637 5.092 -11.846 1.00 87.31 118 ALA A C 1
ATOM 869 O O . ALA A 1 118 ? 10.721 5.451 -13.024 1.00 87.31 118 ALA A O 1
ATOM 870 N N . GLN A 1 119 ? 10.571 3.820 -11.474 1.00 85.12 119 GLN A N 1
ATOM 871 C CA . GLN A 1 119 ? 10.443 2.694 -12.390 1.00 85.12 119 GLN A CA 1
ATOM 872 C C . GLN A 1 119 ? 9.173 1.927 -12.044 1.00 85.12 119 GLN A C 1
ATOM 874 O O . GLN A 1 119 ? 8.612 2.116 -10.966 1.00 85.12 119 GLN A O 1
ATOM 879 N N . ASP A 1 120 ? 8.721 1.076 -12.957 1.00 85.12 120 ASP A N 1
ATOM 880 C CA . ASP A 1 120 ? 7.675 0.118 -12.628 1.00 85.12 120 ASP A CA 1
ATOM 881 C C . ASP A 1 120 ? 8.218 -0.858 -11.581 1.00 85.12 120 ASP A C 1
ATOM 883 O O . ASP A 1 120 ? 9.335 -1.358 -11.714 1.00 85.12 120 ASP A O 1
ATOM 887 N N . TYR A 1 121 ? 7.429 -1.135 -10.548 1.00 81.06 121 TYR A N 1
ATOM 888 C CA . TYR A 1 121 ? 7.804 -2.074 -9.496 1.00 81.06 121 TYR A CA 1
ATOM 889 C C . TYR A 1 121 ? 6.629 -2.934 -9.065 1.00 81.06 121 TYR A C 1
ATOM 891 O O . TYR A 1 121 ? 5.459 -2.628 -9.321 1.00 81.06 121 TYR A O 1
ATOM 899 N N . ARG A 1 122 ? 6.953 -4.048 -8.412 1.00 81.44 122 ARG A N 1
ATOM 900 C CA . ARG A 1 122 ? 5.974 -5.033 -7.964 1.00 81.44 122 ARG A CA 1
ATOM 901 C C . ARG A 1 122 ? 5.926 -5.101 -6.449 1.00 81.44 122 ARG A C 1
ATOM 903 O O . ARG A 1 122 ? 6.931 -4.905 -5.778 1.00 81.44 122 ARG A O 1
ATOM 910 N N . PHE A 1 123 ? 4.747 -5.408 -5.927 1.00 82.44 123 PHE A N 1
ATOM 911 C CA . PHE A 1 123 ? 4.551 -5.686 -4.509 1.00 82.44 123 PHE A CA 1
ATOM 912 C C . PHE A 1 123 ? 3.776 -6.989 -4.347 1.00 82.44 123 PHE A C 1
ATOM 914 O O . PHE A 1 123 ? 2.726 -7.155 -4.975 1.00 82.44 123 PHE A O 1
ATOM 921 N N . GLY A 1 124 ? 4.292 -7.926 -3.553 1.00 83.88 124 GLY A N 1
ATOM 922 C CA . GLY A 1 124 ? 3.715 -9.255 -3.402 1.00 83.88 124 GLY A CA 1
ATOM 923 C C . GLY A 1 124 ? 2.542 -9.299 -2.422 1.00 83.88 124 GLY A C 1
ATOM 924 O O . GLY A 1 124 ? 2.503 -8.598 -1.411 1.00 83.88 124 GLY A O 1
ATOM 925 N N . THR A 1 125 ? 1.584 -10.194 -2.671 1.00 84.38 125 THR A N 1
ATOM 926 C CA . THR A 1 125 ? 0.536 -10.539 -1.689 1.00 84.38 125 THR A CA 1
ATOM 927 C C . THR A 1 125 ? 1.119 -11.190 -0.433 1.00 84.38 125 THR A C 1
ATOM 929 O O . THR A 1 125 ? 0.562 -11.038 0.655 1.00 84.38 125 THR A O 1
ATOM 932 N N . ASN A 1 126 ? 2.267 -11.863 -0.562 1.00 84.69 126 ASN A N 1
ATOM 933 C CA . ASN A 1 126 ? 3.010 -12.419 0.566 1.00 84.69 126 ASN A CA 1
ATOM 934 C C . ASN A 1 126 ? 3.546 -11.315 1.489 1.00 84.69 126 ASN A C 1
ATOM 936 O O . ASN A 1 126 ? 3.383 -11.429 2.702 1.00 84.69 126 ASN A O 1
ATOM 940 N N . ASP A 1 127 ? 4.104 -10.235 0.930 1.00 83.44 127 ASP A N 1
ATOM 941 C CA . ASP A 1 127 ? 4.606 -9.087 1.698 1.00 83.44 127 ASP A CA 1
ATOM 942 C C . ASP A 1 127 ? 3.466 -8.367 2.420 1.00 83.44 127 ASP A C 1
ATOM 944 O O . ASP A 1 127 ? 3.568 -8.074 3.610 1.00 83.44 127 ASP A O 1
ATOM 948 N N . LEU A 1 128 ? 2.327 -8.169 1.741 1.00 86.31 128 LEU A N 1
ATOM 949 C CA . LEU A 1 128 ? 1.109 -7.655 2.376 1.00 86.31 128 LEU A CA 1
ATOM 950 C C . LEU A 1 128 ? 0.735 -8.511 3.593 1.00 86.31 128 LEU A C 1
ATOM 952 O O . LEU A 1 128 ? 0.505 -7.986 4.681 1.00 86.31 128 LEU A O 1
ATOM 956 N N . GLY A 1 129 ? 0.681 -9.835 3.419 1.00 86.50 129 GLY A N 1
ATOM 957 C CA . GLY A 1 129 ? 0.364 -10.761 4.500 1.00 86.50 129 GLY A CA 1
ATOM 958 C C . GLY A 1 129 ? 1.372 -10.709 5.643 1.00 86.50 129 GLY A C 1
ATOM 959 O O . GLY A 1 129 ? 0.961 -10.720 6.803 1.00 86.50 129 GLY A O 1
ATOM 960 N N . PHE A 1 130 ? 2.662 -10.619 5.332 1.00 84.75 130 PHE A N 1
ATOM 961 C CA . PHE A 1 130 ? 3.732 -10.493 6.314 1.00 84.75 130 PHE A CA 1
ATOM 962 C C . PHE A 1 130 ? 3.583 -9.213 7.147 1.00 84.75 130 PHE A C 1
ATOM 964 O O . PHE A 1 130 ? 3.478 -9.297 8.370 1.00 84.75 130 PHE A O 1
ATOM 971 N N . TYR A 1 131 ? 3.478 -8.047 6.504 1.00 84.81 131 TYR A N 1
ATOM 972 C CA . TYR A 1 131 ? 3.396 -6.759 7.197 1.00 84.81 131 TYR A CA 1
ATOM 973 C C . TYR A 1 131 ? 2.084 -6.574 7.961 1.00 84.81 131 TYR A C 1
ATOM 975 O O . TYR A 1 131 ? 2.099 -6.153 9.116 1.00 84.81 131 TYR A O 1
ATOM 983 N N . VAL A 1 132 ? 0.945 -6.952 7.373 1.00 86.06 132 VAL A N 1
ATOM 984 C CA . VAL A 1 132 ? -0.353 -6.847 8.056 1.00 86.06 132 VAL A CA 1
ATOM 985 C C . VAL A 1 132 ? -0.409 -7.758 9.281 1.00 86.06 132 VAL A C 1
ATOM 987 O O . VAL A 1 132 ? -0.868 -7.323 10.334 1.00 86.06 132 VAL A O 1
ATOM 990 N N . ARG A 1 133 ? 0.060 -9.012 9.182 1.00 82.50 133 ARG A N 1
ATOM 991 C CA . ARG A 1 133 ? 0.077 -9.933 10.334 1.00 82.50 133 ARG A CA 1
ATOM 992 C C . ARG A 1 133 ? 1.103 -9.507 11.379 1.00 82.50 133 ARG A C 1
ATOM 994 O O . ARG A 1 133 ? 0.828 -9.642 12.564 1.00 82.50 133 ARG A O 1
ATOM 1001 N N . GLY A 1 134 ? 2.258 -8.996 10.951 1.00 76.62 134 GLY A N 1
ATOM 1002 C CA . GLY A 1 134 ? 3.273 -8.450 11.848 1.00 76.62 134 GLY A CA 1
ATOM 1003 C C . GLY A 1 134 ? 2.729 -7.298 12.691 1.00 76.62 134 GLY A C 1
ATOM 1004 O O . GLY A 1 134 ? 2.959 -7.277 13.894 1.00 76.62 134 GLY A O 1
ATOM 1005 N N . HIS A 1 135 ? 1.950 -6.401 12.082 1.00 74.31 135 HIS A N 1
ATOM 1006 C CA . HIS A 1 135 ? 1.318 -5.269 12.765 1.00 74.31 135 HIS A CA 1
ATOM 1007 C C . HIS A 1 135 ? 0.135 -5.661 13.647 1.00 74.31 135 HIS A C 1
ATOM 1009 O O . HIS A 1 135 ? 0.045 -5.274 14.806 1.00 74.31 135 HIS A O 1
ATOM 1015 N N . ALA A 1 136 ? -0.775 -6.476 13.108 1.00 71.00 136 ALA A N 1
ATOM 1016 C CA . ALA A 1 136 ? -1.994 -6.886 13.802 1.00 71.00 136 ALA A CA 1
ATOM 1017 C C . ALA A 1 136 ? -1.729 -7.715 15.072 1.00 71.00 136 ALA A C 1
ATOM 1019 O O . ALA A 1 136 ? -2.622 -7.842 15.904 1.00 71.00 136 ALA A O 1
ATOM 1020 N N . ASN A 1 137 ? -0.528 -8.288 15.201 1.00 69.00 137 ASN A N 1
ATOM 1021 C CA . ASN A 1 137 ? -0.107 -9.091 16.347 1.00 69.00 137 ASN A CA 1
ATOM 1022 C C . ASN A 1 137 ? 0.784 -8.319 17.341 1.00 69.00 137 ASN A C 1
ATOM 1024 O O . ASN A 1 137 ? 1.313 -8.937 18.265 1.00 69.00 137 ASN A O 1
ATOM 1028 N N . GLN A 1 138 ? 0.987 -7.007 17.161 1.00 65.44 138 GLN A N 1
ATOM 1029 C CA . GLN A 1 138 ? 1.722 -6.192 18.130 1.00 65.44 138 GLN A CA 1
ATOM 1030 C C . GLN A 1 138 ? 0.918 -6.044 19.431 1.00 65.44 138 GLN A C 1
ATOM 1032 O O . GLN A 1 138 ? -0.305 -5.886 19.409 1.00 65.44 138 GLN A O 1
ATOM 1037 N N . ALA A 1 139 ? 1.607 -6.140 20.572 1.00 54.97 139 ALA A N 1
ATOM 1038 C CA . ALA A 1 139 ? 1.007 -6.142 21.911 1.00 54.97 139 ALA A CA 1
ATOM 1039 C C . ALA A 1 139 ? 0.291 -4.818 22.246 1.00 54.97 139 ALA A C 1
ATOM 1041 O O . ALA A 1 139 ? -0.517 -4.748 23.170 1.00 54.97 139 ALA A O 1
ATOM 1042 N N . GLU A 1 140 ? 0.586 -3.780 21.472 1.00 55.06 140 GLU A N 1
ATOM 1043 C CA . GLU A 1 140 ? 0.075 -2.424 21.558 1.00 55.06 140 GLU A CA 1
ATOM 1044 C C . GLU A 1 140 ? -1.303 -2.254 20.891 1.00 55.06 140 GLU A C 1
ATOM 1046 O O . GLU A 1 140 ? -1.909 -1.193 21.006 1.00 55.06 140 GLU A O 1
ATOM 1051 N N . ALA A 1 141 ? -1.863 -3.271 20.225 1.00 56.00 141 ALA A N 1
ATOM 1052 C CA . ALA A 1 141 ? -3.205 -3.168 19.653 1.00 56.00 141 ALA A CA 1
ATOM 1053 C C . ALA A 1 141 ? -4.305 -3.136 20.744 1.00 56.00 141 ALA A C 1
ATOM 1055 O O . ALA A 1 141 ? -4.777 -4.182 21.193 1.00 56.00 141 ALA A O 1
ATOM 1056 N N . GLN A 1 142 ? -4.741 -1.943 21.173 1.00 51.31 142 GLN A N 1
ATOM 1057 C CA . GLN A 1 142 ? -5.871 -1.755 22.098 1.00 51.31 142 GLN A CA 1
ATOM 1058 C C . GLN A 1 142 ? -7.182 -1.467 21.349 1.00 51.31 142 GLN A C 1
ATOM 1060 O O . GLN A 1 142 ? -7.203 -0.802 20.317 1.00 51.31 142 GLN A O 1
ATOM 1065 N N . ASP A 1 143 ? -8.299 -1.995 21.858 1.00 53.94 143 ASP A N 1
ATOM 1066 C CA . ASP A 1 143 ? -9.657 -1.828 21.301 1.00 53.94 143 ASP A CA 1
ATOM 1067 C C . ASP A 1 143 ? -9.829 -2.277 19.838 1.00 53.94 143 ASP A C 1
ATOM 1069 O O . ASP A 1 143 ? -10.723 -1.826 19.118 1.00 53.94 143 ASP A O 1
ATOM 1073 N N . GLY A 1 144 ? -8.963 -3.182 19.376 1.00 57.06 144 GLY A N 1
ATOM 1074 C CA . GLY A 1 144 ? -8.935 -3.596 17.978 1.00 57.06 144 GLY A CA 1
ATOM 1075 C C . GLY A 1 144 ? -8.449 -2.491 17.040 1.00 57.06 144 GLY A C 1
ATOM 1076 O O . GLY A 1 144 ? -8.793 -2.532 15.865 1.00 57.06 144 GLY A O 1
ATOM 1077 N N . ARG A 1 145 ? -7.668 -1.520 17.526 1.00 60.06 145 ARG A N 1
ATOM 1078 C CA . ARG A 1 145 ? -6.899 -0.529 16.754 1.00 60.06 145 ARG A CA 1
ATOM 1079 C C . ARG A 1 145 ? -5.439 -0.597 17.194 1.00 60.06 145 ARG A C 1
ATOM 1081 O O . ARG A 1 145 ? -5.148 -1.039 18.298 1.00 60.06 145 ARG A O 1
ATOM 1088 N N . THR A 1 146 ? -4.507 -0.193 16.343 1.00 54.66 146 THR A N 1
ATOM 1089 C CA . THR A 1 146 ? -3.084 -0.158 16.716 1.00 54.66 146 THR A CA 1
ATOM 1090 C C . THR A 1 146 ? -2.759 1.143 17.457 1.00 54.66 146 THR A C 1
ATOM 1092 O O . THR A 1 146 ? -3.151 2.210 16.981 1.00 54.66 146 THR A O 1
ATOM 1095 N N . LEU A 1 147 ? -2.116 1.073 18.635 1.00 48.81 147 LEU A N 1
ATOM 1096 C CA . LEU A 1 147 ? -1.715 2.240 19.446 1.00 48.81 147 LEU A CA 1
ATOM 1097 C C . LEU A 1 147 ? -0.319 2.753 19.166 1.00 48.81 147 LEU A C 1
ATOM 1099 O O . LEU A 1 147 ? 0.577 1.915 18.947 1.00 48.81 147 LEU A O 1
#

Organism: NCBI:txid669026

InterPro domains:
  IPR029226 Ecp2 effector protein-like [PF14856] (50-141)

Radius of gyration: 26.7 Å; chains: 1; bounding box: 83×73×36 Å

Foldseek 3Di:
DDDDDDDDDDDDDDDDPPPPDDPDDDPPPFFDKDADFDKDDDDDDPDDPPPPPDPDDADADPLFDFLVQLVSLLVVVVDKIKTKDALVNQVPDPVQWDWHTGGDSDTDIDGDPDPDRRHIHIDISVVSVVVSVVQSPDPQQPPRGHD

Secondary structure (DSSP, 8-state):
------------------------------------SEEEE----SS----TT-------STTSPBHHHHHHHHHHS-SSEEEEE-HHHHHH-TTSEEEEEEETTEEEEEE---SS----EEEEHHHHHHHHHHHHT-TTEETTEE-

Sequence (147 aa):
MPSLKVFIITLASFALPTALAAPTTPSTAAPALSKRATYHPSSPPERDDYCGEAVPTYTYGPSAPLVADCQGMPQAYPGPGYWTVSAAETNAAPDGWIRLVASGTCAFEVRWSWTGAAQDYRFGTNDLGFYVRGHANQAEAQDGRTL